Protein AF-A0A367M5F7-F1 (afdb_monomer)

Sequence (153 aa):
MSRLVKAAVSLLWFALMASSVQAETAPIGTEQSIPATGEGQLPIPALPPLPDINDAAYQQAVEQAAPLNPAQIKNLRRQVDETERAAAALPRFFPKIVTNSVTVSLSPGATPQVVRLFSGFVTTLMVVDQAGNPLIVKTVDVGGGDKDFTVTW

Solvent-accessible surface area (backbone atoms only — not comparable to full-atom values): 11601 Å² total; per-residue (Å²): 136,89,82,91,86,87,89,87,86,82,90,88,81,88,79,90,83,87,85,88,82,84,89,86,88,83,83,91,83,78,93,79,90,82,89,85,85,83,89,79,90,68,88,76,76,84,74,78,82,76,74,61,65,66,59,55,52,48,51,52,51,48,61,72,70,41,96,64,56,74,69,54,53,55,49,53,48,50,53,51,55,49,50,52,50,59,70,67,48,74,64,98,80,70,83,82,88,80,89,84,88,79,94,78,72,87,56,91,88,51,81,80,85,85,83,89,82,59,91,98,58,93,80,89,85,87,53,62,49,100,86,67,49,74,57,84,80,89,76,87,82,79,90,56,66,79,89,75,63,85,89,83,133

Foldseek 3Di:
DDDDDDDDDDDDDDDDDDDDDDDDDDDDDDDDDDDDDDDDDDPDPDDDDDPDPVVVVVVVVCVVPDPDDPVRVVVVVVVVVVVVCVVPDDPPDDDDDDDDDDDADPPPPGDDDDDDDDPPDDDDDWDADPVRHTDDDPDDDPVPDPVPDDDDD

Structure (mmCIF, N/CA/C/O backbone):
data_AF-A0A367M5F7-F1
#
_entry.id   AF-A0A367M5F7-F1
#
loop_
_atom_site.group_PDB
_atom_site.id
_atom_site.type_symbol
_atom_site.label_atom_id
_atom_site.label_alt_id
_atom_site.label_comp_id
_atom_site.label_asym_id
_atom_site.label_entity_id
_atom_site.label_seq_id
_atom_site.pdbx_PDB_ins_code
_atom_site.Cartn_x
_atom_site.Cartn_y
_atom_site.Cartn_z
_atom_site.occupancy
_atom_site.B_iso_or_equiv
_atom_site.auth_seq_id
_atom_site.auth_comp_id
_atom_site.auth_asym_id
_atom_site.auth_atom_id
_atom_site.pdbx_PDB_model_num
ATOM 1 N N . MET A 1 1 ? -27.002 45.838 0.271 1.00 43.19 1 MET A N 1
ATOM 2 C CA . MET A 1 1 ? -27.919 44.701 0.024 1.00 43.19 1 MET A CA 1
ATOM 3 C C . MET A 1 1 ? -27.505 43.572 0.983 1.00 43.19 1 MET A C 1
ATOM 5 O O . MET A 1 1 ? -26.602 42.832 0.652 1.00 43.19 1 MET A O 1
ATOM 9 N N . SER A 1 2 ? -27.724 43.667 2.300 1.00 35.16 2 SER A N 1
ATOM 10 C CA . SER A 1 2 ? -28.897 43.274 3.119 1.00 35.16 2 SER A CA 1
ATOM 11 C C . SER A 1 2 ? -29.474 41.880 2.835 1.00 35.16 2 SER A C 1
ATOM 13 O O . SER A 1 2 ? -30.044 41.715 1.762 1.00 35.16 2 SER A O 1
ATOM 15 N N . ARG A 1 3 ? -29.321 40.958 3.816 1.00 48.72 3 ARG A N 1
ATOM 16 C CA . ARG A 1 3 ? -30.234 39.921 4.398 1.00 48.72 3 ARG A CA 1
ATOM 17 C C . ARG A 1 3 ? -29.346 38.911 5.171 1.00 48.72 3 ARG A C 1
ATOM 19 O O . ARG A 1 3 ? -28.684 38.107 4.538 1.00 48.72 3 ARG A O 1
ATOM 26 N N . LEU A 1 4 ? -29.033 39.027 6.470 1.00 42.88 4 LEU A N 1
ATOM 27 C CA . LEU A 1 4 ? -29.839 38.838 7.695 1.00 42.88 4 LEU A CA 1
ATOM 28 C C . LEU A 1 4 ? -30.811 37.646 7.659 1.00 42.88 4 LEU A C 1
ATOM 30 O O . LEU A 1 4 ? -31.908 37.781 7.130 1.00 42.88 4 LEU A O 1
ATOM 34 N N . VAL A 1 5 ? -30.441 36.548 8.333 1.00 42.03 5 VAL A N 1
ATOM 35 C CA . VAL A 1 5 ? -31.372 35.611 8.989 1.00 42.03 5 VAL A CA 1
ATOM 36 C C . VAL A 1 5 ? -30.751 35.167 10.322 1.00 42.03 5 VAL A C 1
ATOM 38 O O . VAL A 1 5 ? -29.718 34.507 10.357 1.00 42.03 5 VAL A O 1
ATOM 41 N N . LYS A 1 6 ? -31.385 35.591 11.421 1.00 34.88 6 LYS A N 1
ATOM 42 C CA . LYS A 1 6 ? -31.252 35.064 12.788 1.00 34.88 6 LYS A CA 1
ATOM 43 C C . LYS A 1 6 ? -32.324 33.987 12.971 1.00 34.88 6 LYS A C 1
ATOM 45 O O . LYS A 1 6 ? -33.458 34.219 12.562 1.00 34.88 6 LYS A O 1
ATOM 50 N N . ALA A 1 7 ? -32.016 32.906 13.679 1.00 40.25 7 ALA A N 1
ATOM 51 C CA . ALA A 1 7 ? -33.024 32.099 14.364 1.00 40.25 7 ALA A CA 1
ATOM 52 C C . ALA A 1 7 ? -32.439 31.569 15.681 1.00 40.25 7 ALA A C 1
ATOM 54 O O . ALA A 1 7 ? -31.361 30.982 15.704 1.00 40.25 7 ALA A O 1
ATOM 55 N N . ALA A 1 8 ? -33.151 31.847 16.768 1.00 36.50 8 ALA A N 1
ATOM 56 C CA . ALA A 1 8 ? -32.864 31.497 18.152 1.00 36.50 8 ALA A CA 1
ATOM 57 C C . ALA A 1 8 ? -34.124 30.843 18.731 1.00 36.50 8 ALA A C 1
ATOM 59 O O . ALA A 1 8 ? -35.189 31.417 18.533 1.00 36.50 8 ALA A O 1
ATOM 60 N N . VAL A 1 9 ? -34.014 29.710 19.436 1.00 41.78 9 VAL A N 1
ATOM 61 C CA . VAL A 1 9 ? -35.061 29.089 20.289 1.00 41.78 9 VAL A CA 1
ATOM 62 C C . VAL A 1 9 ? -34.310 28.158 21.267 1.00 41.78 9 VAL A C 1
ATOM 64 O O . VAL A 1 9 ? -33.726 27.177 20.828 1.00 41.78 9 VAL A O 1
ATOM 67 N N . SER A 1 10 ? -33.904 28.606 22.459 1.00 34.16 10 SER A N 1
ATOM 68 C CA . SER A 1 10 ? -34.614 28.719 23.752 1.00 34.16 10 SER A CA 1
ATOM 69 C C . SER A 1 10 ? -34.706 27.419 24.573 1.00 34.16 10 SER A C 1
ATOM 71 O O . SER A 1 10 ? -35.290 26.432 24.140 1.00 34.16 10 SER A O 1
ATOM 73 N N . LEU A 1 11 ? -34.147 27.510 25.789 1.00 40.28 11 LEU A N 1
ATOM 74 C CA . LEU A 1 11 ? -34.215 26.607 26.943 1.00 40.28 11 LEU A CA 1
ATOM 75 C C . LEU A 1 11 ? -35.602 26.002 27.212 1.00 40.28 11 LEU A C 1
ATOM 77 O O . LEU A 1 11 ? -36.611 26.694 27.102 1.00 40.28 11 LEU A O 1
ATOM 81 N N . LEU A 1 12 ? -35.608 24.799 27.793 1.00 32.97 12 LEU A N 1
ATOM 82 C CA . LEU A 1 12 ? -36.651 24.379 28.728 1.00 32.97 12 LEU A CA 1
ATOM 83 C C . LEU A 1 12 ? -36.018 23.725 29.961 1.00 32.97 12 LEU A C 1
ATOM 85 O O . LEU A 1 12 ? -35.098 22.914 29.870 1.00 32.97 12 LEU A O 1
ATOM 89 N N . TRP A 1 13 ? -36.491 24.185 31.112 1.00 31.06 13 TRP A N 1
ATOM 90 C CA . TRP A 1 13 ? -35.961 24.012 32.456 1.00 31.06 13 TRP A CA 1
ATOM 91 C C . TRP A 1 13 ? -37.021 23.284 33.300 1.00 31.06 13 TRP A C 1
ATOM 93 O O . TRP A 1 13 ? -38.203 23.587 33.174 1.00 31.06 13 TRP A O 1
ATOM 103 N N . PHE A 1 14 ? -36.545 22.443 34.223 1.00 34.06 14 PHE A N 1
ATOM 104 C CA . PHE A 1 14 ? -37.066 22.245 35.587 1.00 34.06 14 PHE A CA 1
ATOM 105 C C . PHE A 1 14 ? -38.203 21.256 35.941 1.00 34.06 14 PHE A C 1
ATOM 107 O O . PHE A 1 14 ? -39.156 21.050 35.201 1.00 34.06 14 PHE A O 1
ATOM 114 N N . ALA A 1 15 ? -38.073 20.808 37.208 1.00 34.31 15 ALA A N 1
ATOM 115 C CA . ALA A 1 15 ? -39.003 20.162 38.154 1.00 34.31 15 ALA A CA 1
ATOM 116 C C . ALA A 1 15 ? -39.217 18.640 37.987 1.00 34.31 15 ALA A C 1
ATOM 118 O O . ALA A 1 15 ? -39.825 18.197 37.025 1.00 34.31 15 ALA A O 1
ATOM 119 N N . LEU A 1 16 ? -38.669 17.746 38.828 1.00 41.34 16 LEU A N 1
ATOM 120 C CA . LEU A 1 16 ? -38.769 17.598 40.297 1.00 41.34 16 LEU A CA 1
ATOM 121 C C . LEU A 1 16 ? -40.220 17.569 40.793 1.00 41.34 16 LEU A C 1
ATOM 123 O O . LEU A 1 16 ? -40.795 18.632 40.975 1.00 41.34 16 LEU A O 1
ATOM 127 N N . MET A 1 17 ? -40.744 16.379 41.108 1.00 42.72 17 MET A N 1
ATOM 128 C CA . MET A 1 17 ? -41.644 16.177 42.250 1.00 42.72 17 MET A CA 1
ATOM 129 C C . MET A 1 17 ? -41.558 14.735 42.759 1.00 42.72 17 MET A C 1
ATOM 131 O O . MET A 1 17 ? -41.815 13.774 42.038 1.00 42.72 17 MET A O 1
ATOM 135 N N . ALA A 1 18 ? -41.197 14.629 44.035 1.00 41.03 18 ALA A N 1
ATOM 136 C CA . ALA A 1 18 ? -41.415 13.473 44.884 1.00 41.03 18 ALA A CA 1
ATOM 137 C C . ALA A 1 18 ? -42.888 13.420 45.310 1.00 41.03 18 ALA A C 1
ATOM 139 O O . ALA A 1 18 ? -43.487 14.469 45.543 1.00 41.03 18 ALA A O 1
ATOM 140 N N . SER A 1 19 ? -43.448 12.223 45.487 1.00 38.28 19 SER A N 1
ATOM 141 C CA . SER A 1 19 ? -44.554 11.982 46.423 1.00 38.28 19 SER A CA 1
ATOM 142 C C . SER A 1 19 ? -44.657 10.496 46.762 1.00 38.28 19 SER A C 1
ATOM 144 O O . SER A 1 19 ? -44.888 9.64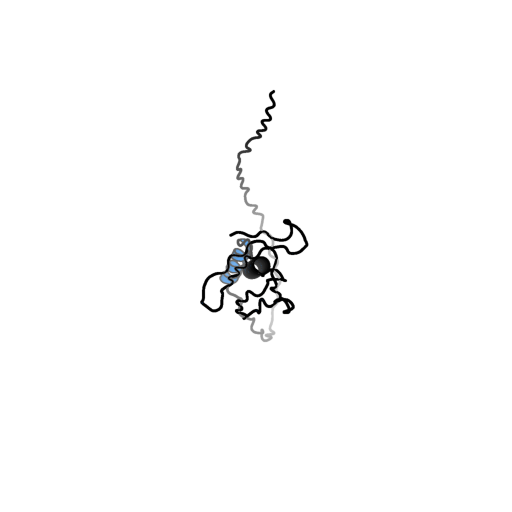7 45.909 1.00 38.28 19 SER A O 1
ATOM 146 N N . SER A 1 20 ? -44.448 10.230 48.045 1.00 49.88 20 SER A N 1
ATOM 147 C CA . SER A 1 20 ? -44.693 9.009 48.806 1.00 49.88 20 SER A CA 1
ATOM 148 C C . SER A 1 20 ? -46.186 8.788 49.065 1.00 49.88 20 SER A C 1
ATOM 150 O O . SER A 1 20 ? -46.854 9.745 49.451 1.00 49.88 20 SER A O 1
ATOM 152 N N . VAL A 1 21 ? -46.675 7.542 49.004 1.00 39.81 21 VAL A N 1
ATOM 153 C CA . VAL A 1 21 ? -47.919 7.126 49.684 1.00 39.81 21 VAL A CA 1
ATOM 154 C C . VAL A 1 21 ? -47.765 5.727 50.296 1.00 39.81 21 VAL A C 1
ATOM 156 O O . VAL A 1 21 ? -47.644 4.727 49.600 1.00 39.81 21 VAL A O 1
ATOM 159 N N . GLN A 1 22 ? -47.698 5.766 51.627 1.00 36.75 22 GLN A N 1
ATOM 160 C CA . GLN A 1 22 ? -48.249 4.922 52.692 1.00 36.75 22 GLN A CA 1
ATOM 161 C C . GLN A 1 22 ? -48.806 3.508 52.426 1.00 36.75 22 GLN A C 1
ATOM 163 O O . GLN A 1 22 ? -49.572 3.253 51.505 1.00 36.75 22 GLN A O 1
ATOM 168 N N . ALA A 1 23 ? -48.467 2.654 53.396 1.00 39.28 23 ALA A N 1
ATOM 169 C CA . ALA A 1 23 ? -48.911 1.295 53.675 1.00 39.28 23 ALA A CA 1
ATOM 170 C C . ALA A 1 23 ? -50.430 1.090 53.793 1.00 39.28 23 ALA A C 1
ATOM 172 O O . ALA A 1 23 ? -51.142 1.946 54.317 1.00 39.28 23 ALA A O 1
ATOM 173 N N . GLU A 1 24 ? -50.866 -0.128 53.462 1.00 36.03 24 GLU A N 1
ATOM 174 C CA . GLU A 1 24 ? -52.164 -0.673 53.851 1.00 36.03 24 GLU A CA 1
ATOM 175 C C . GLU A 1 24 ? -51.965 -1.992 54.613 1.00 36.03 24 GLU A C 1
ATOM 177 O O . GLU A 1 24 ? -51.483 -2.991 54.078 1.00 36.03 24 GLU A O 1
ATOM 182 N N . THR A 1 25 ? -52.300 -1.961 55.901 1.00 44.31 25 THR A N 1
ATOM 183 C CA . THR A 1 25 ? -52.470 -3.123 56.778 1.00 44.31 25 THR A CA 1
ATOM 184 C C . THR A 1 25 ? -53.953 -3.453 56.875 1.00 44.31 25 THR A C 1
ATOM 186 O O . THR A 1 25 ? -54.734 -2.593 57.280 1.00 44.31 25 THR A O 1
ATOM 189 N N . ALA A 1 26 ? -54.329 -4.698 56.585 1.00 43.62 26 ALA A N 1
ATOM 190 C CA . ALA A 1 26 ? -55.653 -5.262 56.858 1.00 43.62 26 ALA A CA 1
ATOM 191 C C . ALA A 1 26 ? -55.549 -6.812 56.942 1.00 43.62 26 ALA A C 1
ATOM 193 O O . ALA A 1 26 ? -54.522 -7.361 56.546 1.00 43.62 26 ALA A O 1
ATOM 194 N N . PRO A 1 27 ? -56.529 -7.535 57.516 1.00 44.69 27 PRO A N 1
ATOM 195 C CA . PRO A 1 27 ? -56.412 -8.083 58.866 1.00 44.69 27 PRO A CA 1
ATOM 196 C C . PRO A 1 27 ? -56.554 -9.618 58.949 1.00 44.69 27 PRO A C 1
ATOM 198 O O . PRO A 1 27 ? -56.794 -10.320 57.974 1.00 44.69 27 PRO A O 1
ATOM 201 N N . ILE A 1 28 ? -56.404 -10.092 60.187 1.00 43.06 28 ILE A N 1
ATOM 20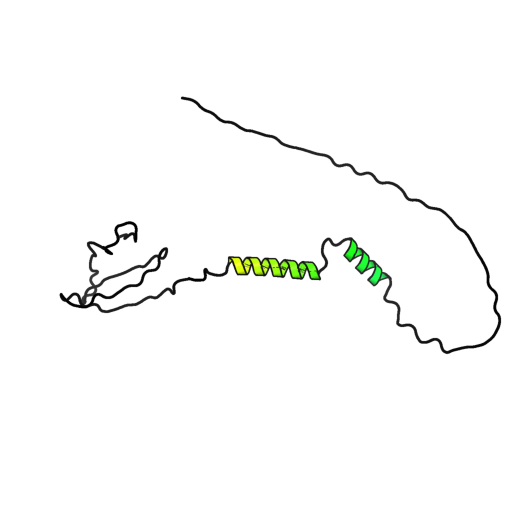2 C CA . ILE A 1 28 ? -56.543 -11.451 60.728 1.00 43.06 28 ILE A CA 1
ATOM 203 C C . ILE A 1 28 ? -57.910 -12.105 60.430 1.00 43.06 28 ILE A C 1
ATOM 205 O O . ILE A 1 28 ? -58.955 -11.472 60.561 1.00 43.06 28 ILE A O 1
ATOM 209 N N . GLY A 1 29 ? -57.877 -13.416 60.171 1.00 37.66 29 GLY A N 1
ATOM 210 C CA . GLY A 1 29 ? -58.982 -14.388 60.213 1.00 37.66 29 GLY A CA 1
ATOM 211 C C . GLY A 1 29 ? -58.541 -15.618 59.408 1.00 37.66 29 GLY A C 1
ATOM 212 O O . GLY A 1 29 ? -58.043 -15.453 58.306 1.00 37.66 29 GLY A O 1
ATOM 213 N N . THR A 1 30 ? -58.551 -16.866 59.864 1.00 38.19 30 THR A N 1
ATOM 214 C CA . THR A 1 30 ? -59.372 -17.584 60.845 1.00 38.19 30 THR A CA 1
ATOM 215 C C . THR A 1 30 ? -58.643 -18.891 61.183 1.00 38.19 30 THR A C 1
ATOM 217 O O . THR A 1 30 ? -58.144 -19.562 60.280 1.00 38.19 30 THR A O 1
ATOM 220 N N . GLU A 1 31 ? -58.607 -19.272 62.461 1.00 45.16 31 GLU A N 1
ATOM 221 C CA . GLU A 1 31 ? -58.317 -20.646 62.886 1.00 45.16 31 GLU A CA 1
ATOM 222 C C . GLU A 1 31 ? -59.402 -21.599 62.368 1.00 45.16 31 GLU A C 1
ATOM 224 O O . GLU A 1 31 ? -60.594 -21.331 62.519 1.00 45.16 31 GLU A O 1
ATOM 229 N N . GLN A 1 32 ? -58.997 -22.749 61.827 1.00 43.59 32 GLN A N 1
ATOM 230 C CA . GLN A 1 32 ? -59.861 -23.924 61.776 1.00 43.59 32 GLN A CA 1
ATOM 231 C C . GLN A 1 32 ? -59.024 -25.195 61.930 1.00 43.59 32 GLN A C 1
ATOM 233 O O . GLN A 1 32 ? -58.138 -25.504 61.136 1.00 43.59 32 GLN A O 1
ATOM 238 N N . SER A 1 33 ? -59.299 -25.882 63.031 1.00 44.38 33 SER A N 1
ATOM 239 C CA . SER A 1 33 ? -58.705 -27.122 63.505 1.00 44.38 33 SER A CA 1
ATOM 240 C C . SER A 1 33 ? -59.172 -28.339 62.701 1.00 44.38 33 SER A C 1
ATOM 242 O O . SER A 1 33 ? -60.324 -28.418 62.278 1.00 44.38 33 SER A O 1
ATOM 244 N N . ILE A 1 34 ? -58.296 -29.339 62.568 1.00 45.38 34 ILE A N 1
ATOM 245 C CA . ILE A 1 34 ? -58.666 -30.718 62.220 1.00 45.38 34 ILE A CA 1
ATOM 246 C C . ILE A 1 34 ? -57.927 -31.657 63.191 1.00 45.38 34 ILE A C 1
ATOM 248 O O . ILE A 1 34 ? -56.709 -31.528 63.325 1.00 45.38 34 ILE A O 1
ATOM 252 N N . PRO A 1 35 ? -58.615 -32.588 63.879 1.00 46.75 35 PRO A N 1
ATOM 253 C CA . PRO A 1 35 ? -57.980 -33.626 64.684 1.00 46.75 35 PRO A CA 1
ATOM 254 C C . PRO A 1 35 ? -57.743 -34.894 63.846 1.00 46.75 35 PRO A C 1
ATOM 256 O O . PRO A 1 35 ? -58.603 -35.269 63.053 1.00 46.75 35 PRO A O 1
ATOM 259 N N . ALA A 1 36 ? -56.632 -35.605 64.061 1.00 42.84 36 ALA A N 1
ATOM 260 C CA . ALA A 1 36 ? -56.528 -37.029 63.722 1.00 42.84 36 ALA A CA 1
ATOM 261 C C . ALA A 1 36 ? -55.392 -37.723 64.497 1.00 42.84 36 ALA A C 1
ATOM 263 O O . ALA A 1 36 ? -54.223 -37.357 64.407 1.00 42.84 36 ALA A O 1
ATOM 264 N N . THR A 1 37 ? -55.789 -38.738 65.257 1.00 35.78 37 THR A N 1
ATOM 265 C CA . THR A 1 37 ? -54.990 -39.704 66.020 1.00 35.78 37 THR A CA 1
ATOM 266 C C . THR A 1 37 ? -54.416 -40.804 65.111 1.00 35.78 37 THR A C 1
ATOM 268 O O . THR A 1 37 ? -55.133 -41.274 64.234 1.00 35.78 37 THR A O 1
ATOM 271 N N . GLY A 1 38 ? -53.211 -41.310 65.420 1.00 39.66 38 GLY A N 1
ATOM 272 C CA . GLY A 1 38 ? -52.873 -42.740 65.269 1.00 39.66 38 GLY A CA 1
ATOM 273 C C . GLY A 1 38 ? -51.989 -43.184 64.090 1.00 39.66 38 GLY A C 1
ATOM 274 O O . GLY A 1 38 ? -52.477 -43.391 62.991 1.00 39.66 38 GLY A O 1
ATOM 275 N N . GLU A 1 39 ? -50.705 -43.400 64.404 1.00 40.16 39 GLU A N 1
ATOM 276 C CA . GLU A 1 39 ? -49.779 -44.464 63.950 1.00 40.16 39 GLU A CA 1
ATOM 277 C C . GLU A 1 39 ? -49.725 -44.885 62.461 1.00 40.16 39 GLU A C 1
ATOM 279 O O . GLU A 1 39 ? -50.576 -45.602 61.944 1.00 40.16 39 GLU A O 1
ATOM 284 N N . GLY A 1 40 ? -48.602 -44.549 61.809 1.00 42.66 40 GLY A N 1
ATOM 285 C CA . GLY A 1 40 ? -48.223 -45.039 60.480 1.00 42.66 40 GLY A CA 1
ATOM 286 C C . GLY A 1 40 ? -46.975 -44.337 59.937 1.00 42.66 40 GLY A C 1
ATOM 287 O O . GLY A 1 40 ? -47.060 -43.571 58.982 1.00 42.66 40 GLY A O 1
ATOM 288 N N . GLN A 1 41 ? -45.817 -44.542 60.574 1.00 49.75 41 GLN A N 1
ATOM 289 C CA . GLN A 1 41 ? -44.551 -43.915 60.173 1.00 49.75 41 GLN A CA 1
ATOM 290 C C . GLN A 1 41 ? -44.053 -44.494 58.836 1.00 49.75 41 GLN A C 1
ATOM 292 O O . GLN A 1 41 ? -43.404 -45.538 58.800 1.00 49.75 41 GLN A O 1
ATOM 297 N N . LEU A 1 42 ? -44.327 -43.796 57.733 1.00 62.09 42 LEU A N 1
ATOM 298 C CA . LEU A 1 42 ? -43.598 -43.960 56.474 1.00 62.09 42 LEU A CA 1
ATOM 299 C C . LEU A 1 42 ? -42.272 -43.177 56.560 1.00 62.09 42 LEU A C 1
ATOM 301 O O . LEU A 1 42 ? -42.260 -42.073 57.112 1.00 62.09 42 LEU A O 1
ATOM 305 N N . PRO A 1 43 ? -41.144 -43.708 56.050 1.00 56.09 43 PRO A N 1
ATOM 306 C CA . PRO A 1 43 ? -39.862 -43.016 56.109 1.00 56.09 43 PRO A CA 1
ATOM 307 C C . PRO A 1 43 ? -39.926 -41.755 55.243 1.00 56.09 43 PRO A C 1
ATOM 309 O O . PRO A 1 43 ? -40.099 -41.829 54.028 1.00 56.09 43 PRO A O 1
ATOM 312 N N . ILE A 1 44 ? -39.806 -40.593 55.882 1.00 64.06 44 ILE A N 1
ATOM 313 C CA . ILE A 1 44 ? -39.793 -39.292 55.211 1.00 64.06 44 ILE A CA 1
ATOM 314 C C . ILE A 1 44 ? -38.515 -39.231 54.351 1.00 64.06 44 ILE A C 1
ATOM 316 O O . ILE A 1 44 ? -37.420 -39.338 54.911 1.00 64.06 44 ILE A O 1
ATOM 320 N N . PRO A 1 45 ? -38.600 -39.089 53.015 1.00 67.75 45 PRO A N 1
ATOM 321 C CA . PRO A 1 45 ? -37.417 -38.890 52.185 1.00 67.75 45 PRO A CA 1
ATOM 322 C C . PRO A 1 45 ? -36.730 -37.579 52.584 1.00 67.75 45 PRO A C 1
ATOM 324 O O . PRO A 1 45 ? -37.388 -36.550 52.741 1.00 67.75 45 PRO A O 1
ATOM 327 N N . ALA A 1 46 ? -35.408 -37.623 52.769 1.00 67.25 46 ALA A N 1
ATOM 328 C CA . ALA A 1 46 ? -34.613 -36.456 53.131 1.00 67.25 46 ALA A CA 1
ATOM 329 C C . ALA A 1 46 ? -34.771 -35.361 52.065 1.00 67.25 46 ALA A C 1
ATOM 331 O O . ALA A 1 46 ? -34.364 -35.531 50.914 1.00 67.25 46 ALA A O 1
ATOM 332 N N . LEU A 1 47 ? -35.397 -34.250 52.457 1.00 66.38 47 LEU A N 1
ATOM 333 C CA . LEU A 1 47 ? -35.532 -33.057 51.630 1.00 66.38 47 LEU A CA 1
ATOM 334 C C . LEU A 1 47 ? -34.135 -3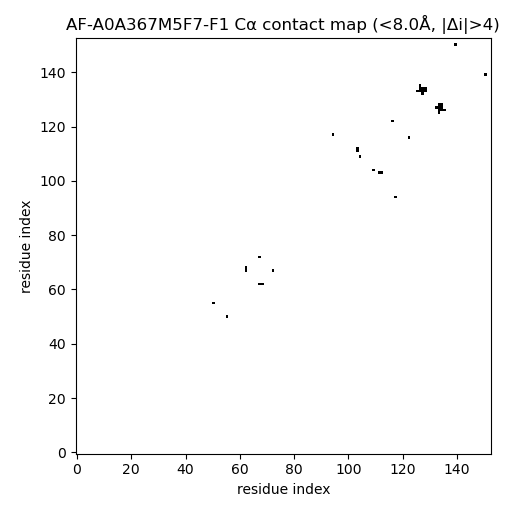2.487 51.326 1.00 66.38 47 LEU A C 1
ATOM 336 O O . LEU A 1 47 ? -33.289 -32.454 52.226 1.00 66.38 47 LEU A O 1
ATOM 340 N N . PRO A 1 48 ? -33.871 -32.037 50.086 1.00 71.38 48 PRO A N 1
ATOM 341 C CA . PRO A 1 48 ? -32.629 -31.343 49.769 1.00 71.38 48 PRO A CA 1
ATOM 342 C C . PRO A 1 48 ? -32.488 -30.099 50.665 1.00 71.38 48 PRO A C 1
ATOM 344 O O . PRO A 1 48 ? -33.500 -29.461 50.973 1.00 71.38 48 PRO A O 1
ATOM 347 N N . PRO A 1 49 ? -31.263 -29.746 51.099 1.00 69.00 49 PRO A N 1
ATOM 348 C CA . PRO A 1 49 ? -31.045 -28.572 51.934 1.00 69.00 49 PRO A CA 1
ATOM 349 C C . PRO A 1 49 ? -31.566 -27.330 51.211 1.00 69.00 49 PRO A C 1
ATOM 351 O O . PRO A 1 49 ? -31.221 -27.078 50.055 1.00 69.00 49 PRO A O 1
ATOM 354 N N . LEU A 1 50 ? -32.435 -26.585 51.895 1.00 65.00 50 LEU A N 1
ATOM 355 C CA . LEU A 1 50 ? -32.961 -25.318 51.403 1.00 65.00 50 LEU A CA 1
ATOM 356 C C . LEU A 1 50 ? -31.777 -24.368 51.149 1.00 65.00 50 LEU A C 1
ATOM 358 O O . LEU A 1 50 ? -30.889 -24.289 52.003 1.00 65.00 50 LEU A O 1
ATOM 362 N N . PRO A 1 51 ? -31.726 -23.671 50.000 1.00 67.56 51 PRO A N 1
ATOM 363 C CA . PRO A 1 51 ? -30.722 -22.637 49.778 1.00 67.56 51 PRO A CA 1
ATOM 364 C C . PRO A 1 51 ? -30.825 -21.579 50.885 1.00 67.56 51 PRO A C 1
ATOM 366 O O . PRO A 1 51 ? -31.929 -21.295 51.356 1.00 67.56 51 PRO A O 1
ATOM 369 N N . ASP A 1 52 ? -29.687 -21.020 51.312 1.00 79.25 52 ASP A N 1
ATOM 370 C CA . ASP A 1 52 ? -29.667 -19.960 52.324 1.00 79.25 52 ASP A CA 1
ATOM 371 C C . ASP A 1 52 ? -30.576 -18.818 51.852 1.00 79.25 52 ASP A C 1
ATOM 373 O O . ASP A 1 52 ? -30.388 -18.237 50.779 1.00 79.25 52 ASP A O 1
ATOM 377 N N . ILE A 1 53 ? -31.617 -18.543 52.638 1.00 74.12 53 ILE A N 1
ATOM 378 C CA . ILE A 1 53 ? -32.665 -17.569 52.318 1.00 74.12 53 ILE A CA 1
ATOM 379 C C . ILE A 1 53 ? -32.040 -16.188 52.073 1.00 74.12 53 ILE A C 1
ATOM 381 O O . ILE A 1 53 ? -32.544 -15.420 51.253 1.00 74.12 53 ILE A O 1
ATOM 385 N N . ASN A 1 54 ? -30.912 -15.897 52.731 1.00 77.50 54 ASN A N 1
ATOM 386 C CA . ASN A 1 54 ? -30.184 -14.644 52.566 1.00 77.50 54 ASN A CA 1
ATOM 387 C C . ASN A 1 54 ? -29.553 -14.515 51.174 1.00 77.50 54 ASN A C 1
ATOM 389 O O . ASN A 1 54 ? -29.658 -13.452 50.564 1.00 77.50 54 ASN A O 1
ATOM 393 N N . ASP A 1 55 ? -28.962 -15.588 50.643 1.00 81.69 55 ASP A N 1
ATOM 394 C CA . ASP A 1 55 ? -28.340 -15.581 49.314 1.00 81.69 55 ASP A CA 1
ATOM 395 C C . ASP A 1 55 ? -29.394 -15.448 48.210 1.00 81.69 55 ASP A C 1
ATOM 397 O O . ASP A 1 55 ? -29.219 -14.677 47.265 1.00 81.69 55 ASP A O 1
ATOM 401 N N . ALA A 1 56 ? -30.524 -16.147 48.346 1.00 81.12 56 ALA A N 1
ATOM 402 C CA . ALA A 1 56 ? -31.631 -16.056 47.395 1.00 81.12 56 ALA A CA 1
ATOM 403 C C . ALA A 1 56 ? -32.282 -14.658 47.395 1.00 81.12 56 ALA A C 1
ATOM 405 O O . ALA A 1 56 ? -32.510 -14.082 46.330 1.00 81.12 56 ALA A O 1
ATOM 406 N N . ALA A 1 57 ? -32.523 -14.080 48.578 1.00 80.00 57 ALA A N 1
ATOM 407 C CA . ALA A 1 57 ? -33.072 -12.731 48.710 1.00 80.00 57 ALA A CA 1
ATOM 408 C C . ALA A 1 57 ? -32.101 -11.655 48.197 1.00 80.00 57 ALA A C 1
ATOM 410 O O . ALA A 1 57 ? -32.527 -10.692 47.558 1.00 80.00 57 ALA A O 1
ATOM 411 N N . TYR A 1 58 ? -30.795 -11.831 48.425 1.00 82.56 58 TYR A N 1
ATOM 412 C CA . TYR A 1 58 ? -29.762 -10.933 47.915 1.00 82.56 58 TYR A CA 1
ATOM 413 C C . TYR A 1 58 ? -29.679 -10.963 46.385 1.00 82.56 58 TYR A C 1
ATOM 415 O O . TYR A 1 58 ? -29.704 -9.905 45.761 1.00 82.56 58 TYR A O 1
ATOM 423 N N . GLN A 1 59 ? -29.646 -12.148 45.766 1.00 81.81 59 GLN A N 1
ATOM 424 C CA . GLN A 1 59 ? -29.636 -12.278 44.302 1.00 81.81 59 GLN A CA 1
ATOM 425 C C . GLN A 1 59 ? -30.877 -11.634 43.677 1.00 81.81 59 GLN A C 1
ATOM 427 O O . GLN A 1 59 ? -30.759 -10.874 42.721 1.00 81.81 59 GLN A O 1
ATOM 432 N N . GLN A 1 60 ? -32.055 -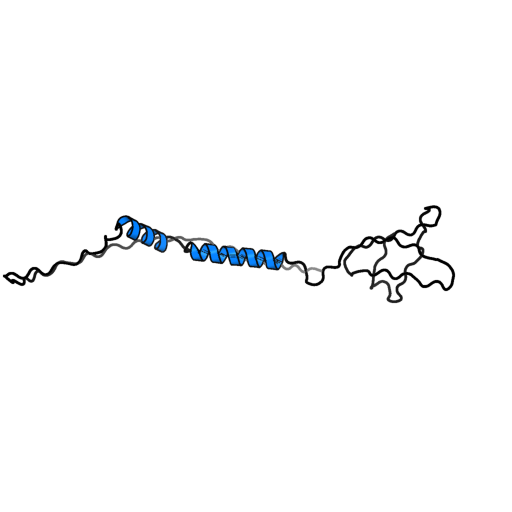11.846 44.267 1.00 80.50 60 GLN A N 1
ATOM 433 C CA . GLN A 1 60 ? -33.294 -11.245 43.780 1.00 80.50 60 GLN A CA 1
ATOM 434 C C . GLN A 1 60 ? -33.312 -9.715 43.945 1.00 80.50 60 GLN A C 1
ATOM 436 O O . GLN A 1 60 ? -33.783 -9.009 43.053 1.00 80.50 60 GLN A O 1
ATOM 441 N N . ALA A 1 61 ? -32.754 -9.180 45.036 1.00 79.88 61 ALA A N 1
ATOM 442 C CA . ALA A 1 61 ? -32.584 -7.737 45.216 1.00 79.88 61 ALA A CA 1
ATOM 443 C C . ALA A 1 61 ? -31.594 -7.143 44.199 1.00 79.88 61 ALA A C 1
ATOM 445 O O . ALA A 1 61 ? -31.838 -6.067 43.653 1.00 79.88 61 ALA A O 1
ATOM 446 N N . VAL A 1 62 ? -30.503 -7.855 43.901 1.00 81.62 62 VAL A N 1
ATOM 447 C CA . VAL A 1 62 ? -29.529 -7.466 42.872 1.00 81.62 62 VAL A CA 1
ATOM 448 C C . VAL A 1 62 ? -30.164 -7.494 41.482 1.00 81.62 62 VAL A C 1
ATOM 450 O O . VAL A 1 62 ? -29.968 -6.554 40.720 1.00 81.62 62 VAL A O 1
ATOM 453 N N . GLU A 1 63 ? -30.961 -8.5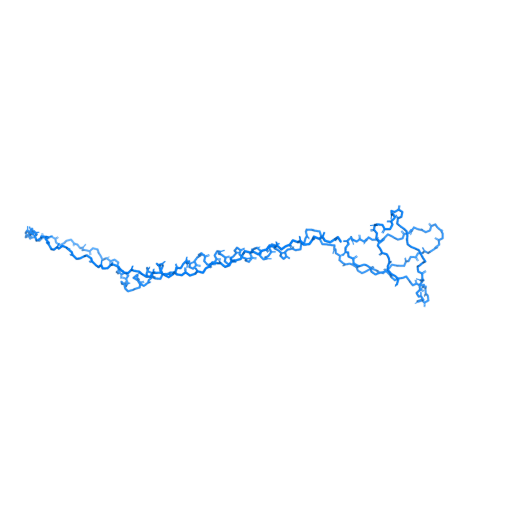08 41.152 1.00 79.56 63 GLU A N 1
ATOM 454 C CA . GLU A 1 63 ? -31.675 -8.601 39.872 1.00 79.56 63 GLU A CA 1
ATOM 455 C C . GLU A 1 63 ? -32.739 -7.508 39.697 1.00 79.56 63 GLU A C 1
ATOM 457 O O . GLU A 1 63 ? -32.916 -7.007 38.590 1.00 79.56 63 GLU A O 1
ATOM 462 N N . GLN A 1 64 ? -33.423 -7.107 40.774 1.00 78.56 64 GLN A N 1
ATOM 463 C CA . GLN A 1 64 ? -34.414 -6.024 40.744 1.00 78.56 64 GLN A CA 1
ATOM 464 C C . GLN A 1 64 ? -33.778 -4.630 40.676 1.00 78.56 64 GLN A C 1
ATOM 466 O O . GLN A 1 64 ? -34.354 -3.720 40.082 1.00 78.56 64 GLN A O 1
ATOM 471 N N . ALA A 1 65 ? -32.610 -4.449 41.296 1.00 77.88 65 ALA A N 1
ATOM 472 C CA . ALA A 1 65 ? -31.911 -3.167 41.334 1.00 77.88 65 ALA A CA 1
ATOM 473 C C . ALA A 1 65 ? -30.979 -2.953 40.130 1.00 77.88 65 ALA A C 1
ATOM 475 O O . ALA A 1 65 ? -30.683 -1.810 39.774 1.00 77.88 65 ALA A O 1
ATOM 476 N N . ALA A 1 66 ? -30.485 -4.028 39.509 1.00 79.75 66 ALA A N 1
ATOM 477 C CA . ALA A 1 66 ? -29.564 -3.933 38.390 1.00 79.75 66 ALA A CA 1
ATOM 478 C C . ALA A 1 66 ? -30.321 -3.663 37.077 1.00 79.75 66 ALA A C 1
ATOM 480 O O . ALA A 1 66 ? -31.183 -4.445 36.685 1.00 79.75 66 ALA A O 1
ATOM 481 N N . PRO A 1 67 ? -29.952 -2.616 36.319 1.00 78.50 67 PRO A N 1
ATOM 482 C CA . PRO A 1 67 ? -30.582 -2.332 35.031 1.00 78.50 67 PRO A CA 1
ATOM 483 C C . PRO A 1 67 ? -30.273 -3.392 33.959 1.00 78.50 67 PRO A C 1
ATOM 485 O O . PRO A 1 67 ? -30.975 -3.456 32.954 1.00 78.50 67 PRO A O 1
ATOM 488 N N . LEU A 1 68 ? -29.216 -4.198 34.142 1.00 85.31 68 LEU A N 1
ATOM 489 C CA . LEU A 1 68 ? -28.793 -5.253 33.218 1.00 85.31 68 LEU A CA 1
ATOM 490 C C . LEU A 1 68 ? -28.183 -6.442 33.973 1.00 85.31 68 LEU A C 1
ATOM 492 O O . LEU A 1 68 ? -27.340 -6.270 34.854 1.00 85.31 68 LEU A O 1
ATOM 496 N N . ASN A 1 69 ? -28.535 -7.659 33.555 1.00 89.00 69 ASN A N 1
ATOM 497 C CA . ASN A 1 69 ? -27.931 -8.905 34.037 1.00 89.00 69 ASN A CA 1
ATOM 498 C C . ASN A 1 69 ? -26.481 -9.047 33.501 1.00 89.00 69 ASN A C 1
ATOM 500 O O . ASN A 1 69 ? -26.215 -8.680 32.350 1.00 89.00 69 ASN A O 1
ATOM 504 N N . PRO A 1 70 ? -25.532 -9.638 34.257 1.00 86.31 70 PRO A N 1
ATOM 505 C CA . PRO A 1 70 ? -24.189 -9.982 33.773 1.00 86.31 70 PRO A CA 1
ATOM 506 C C . PRO A 1 70 ? -24.119 -10.632 32.378 1.00 86.31 70 PRO A C 1
ATOM 508 O O . PRO A 1 70 ? -23.207 -10.338 31.598 1.00 86.31 70 PRO A O 1
ATOM 511 N N . ALA A 1 71 ? -25.072 -11.501 32.028 1.00 90.19 71 ALA 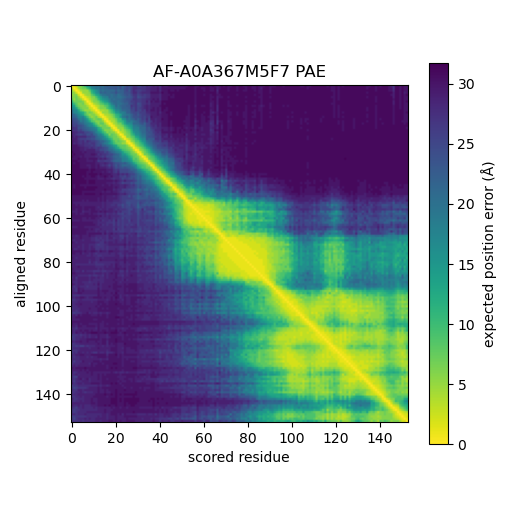A N 1
ATOM 512 C CA . ALA A 1 71 ? -25.145 -12.109 30.699 1.00 90.19 71 ALA A CA 1
ATOM 513 C C . ALA A 1 71 ? -25.422 -11.068 29.599 1.00 90.19 71 ALA A C 1
ATOM 515 O O . ALA A 1 71 ? -24.798 -11.102 28.536 1.00 90.19 71 ALA A O 1
ATOM 516 N N . GLN A 1 72 ? -26.304 -10.105 29.876 1.00 90.56 72 GLN A N 1
ATOM 517 C CA . GLN A 1 72 ? -26.636 -9.012 28.963 1.00 90.56 72 GLN A CA 1
ATOM 518 C C . GLN A 1 72 ? -25.455 -8.052 28.796 1.00 90.56 72 GLN A C 1
ATOM 520 O O . GLN A 1 72 ? -25.153 -7.667 27.672 1.00 90.56 72 GLN A O 1
ATOM 525 N N . ILE A 1 73 ? -24.708 -7.759 29.867 1.00 91.56 73 ILE A N 1
ATOM 526 C CA . ILE A 1 73 ? -23.478 -6.948 29.799 1.00 91.56 73 ILE A CA 1
ATOM 527 C C . ILE A 1 73 ? -22.433 -7.616 28.896 1.00 91.56 73 ILE A C 1
ATOM 529 O O . ILE A 1 73 ? -21.818 -6.961 28.053 1.00 91.56 73 ILE A O 1
ATOM 533 N N . LYS A 1 74 ? -22.242 -8.936 29.030 1.00 95.31 74 LYS A N 1
ATOM 534 C CA . LYS A 1 74 ? -21.320 -9.697 28.169 1.00 95.31 74 LYS A CA 1
ATOM 535 C C . LYS A 1 74 ? -21.752 -9.692 26.704 1.00 95.31 74 LYS A C 1
ATOM 537 O O . LYS A 1 74 ? -20.889 -9.682 25.830 1.00 95.31 74 LYS A O 1
ATOM 542 N N . ASN A 1 75 ? -23.053 -9.752 26.430 1.00 95.94 75 ASN A N 1
ATOM 543 C CA . ASN A 1 75 ? -23.576 -9.688 25.065 1.00 95.94 75 ASN A CA 1
ATOM 544 C C . ASN A 1 75 ? -23.422 -8.283 24.475 1.00 95.94 75 ASN A C 1
ATOM 546 O O . ASN A 1 75 ? -22.965 -8.159 23.345 1.00 95.94 75 ASN A O 1
ATOM 550 N N . LEU A 1 76 ? -23.722 -7.242 25.255 1.00 95.12 76 LEU A N 1
ATOM 551 C CA . LEU A 1 76 ? -23.546 -5.854 24.839 1.00 95.12 76 LEU A CA 1
ATOM 552 C C . LEU A 1 76 ? -22.082 -5.561 24.500 1.00 95.12 76 LEU A C 1
ATOM 554 O O . LEU A 1 76 ? -21.799 -5.035 23.431 1.00 95.12 76 LEU A O 1
ATOM 558 N N . ARG A 1 77 ? -21.146 -5.978 25.363 1.00 95.56 77 ARG A N 1
ATOM 559 C CA . ARG A 1 77 ? -19.708 -5.864 25.083 1.00 95.56 77 ARG A CA 1
ATOM 560 C C . ARG A 1 77 ? -19.320 -6.547 23.778 1.00 95.56 77 ARG A C 1
ATOM 562 O O . ARG A 1 77 ? -18.682 -5.923 22.947 1.00 95.56 77 ARG A O 1
ATOM 569 N N . ARG A 1 78 ? -19.775 -7.785 23.560 1.00 96.50 78 ARG A N 1
ATOM 570 C CA . ARG A 1 78 ? -19.506 -8.505 22.307 1.00 96.50 78 ARG A CA 1
ATOM 571 C C . ARG A 1 78 ? -20.015 -7.757 21.074 1.00 96.50 78 ARG A C 1
ATOM 573 O O . ARG A 1 78 ? -19.306 -7.722 20.079 1.00 96.50 78 ARG A O 1
ATOM 580 N N . GLN A 1 79 ? -21.200 -7.151 21.141 1.00 95.50 79 GLN A N 1
ATOM 581 C CA . GLN A 1 79 ? -21.750 -6.368 20.028 1.00 95.50 79 GLN A CA 1
ATOM 582 C C . GLN A 1 79 ? -20.956 -5.084 19.767 1.00 95.50 79 GLN A C 1
ATOM 584 O O . GLN A 1 79 ? -20.738 -4.726 18.610 1.00 95.50 79 GLN A O 1
ATOM 589 N N . VAL A 1 80 ? -20.500 -4.404 20.823 1.00 96.25 80 VAL A N 1
ATOM 590 C CA . VAL A 1 80 ? -19.618 -3.234 20.695 1.00 96.25 80 VAL A CA 1
ATOM 591 C C . VAL A 1 80 ? -18.292 -3.646 20.062 1.00 96.25 80 VAL A C 1
ATOM 593 O O . VAL A 1 80 ? -17.922 -3.079 19.040 1.00 96.25 80 VAL A O 1
ATOM 596 N N . ASP A 1 81 ? -17.645 -4.693 20.578 1.00 96.12 81 ASP A N 1
ATOM 597 C CA . ASP A 1 81 ? -16.379 -5.205 20.044 1.00 96.12 81 ASP A CA 1
ATOM 598 C C . ASP A 1 81 ? -16.513 -5.638 18.573 1.00 96.12 81 ASP A C 1
ATOM 600 O O . ASP A 1 81 ? -15.608 -5.435 17.762 1.00 96.12 81 ASP A O 1
ATOM 604 N N . GLU A 1 82 ? -17.642 -6.247 18.205 1.00 95.50 82 GLU A N 1
ATOM 605 C CA . GLU A 1 82 ? -17.936 -6.640 16.827 1.00 95.50 82 GLU A CA 1
ATOM 606 C C . GLU A 1 82 ? -18.145 -5.427 15.922 1.00 95.50 82 GLU A C 1
ATOM 608 O O . GLU A 1 82 ? -17.625 -5.404 14.808 1.00 95.50 82 GLU A O 1
ATOM 613 N N . THR A 1 83 ? -18.832 -4.395 16.413 1.00 93.25 83 THR A N 1
ATOM 614 C CA . THR A 1 83 ? -19.031 -3.137 15.683 1.00 93.25 83 THR A CA 1
ATOM 615 C C . THR A 1 83 ? -17.707 -2.403 15.486 1.00 93.25 83 THR A C 1
ATOM 617 O O . THR A 1 83 ? -17.407 -1.967 14.377 1.00 93.25 83 THR A O 1
ATOM 620 N N . GLU A 1 84 ? -16.877 -2.314 16.526 1.00 92.56 84 GLU A N 1
ATOM 621 C CA . GLU A 1 84 ? -15.540 -1.722 16.452 1.00 92.56 84 GLU A CA 1
ATOM 622 C C . GLU A 1 84 ? -14.642 -2.502 15.492 1.00 92.56 84 GLU A C 1
ATOM 624 O O . GLU A 1 84 ? -13.975 -1.912 14.642 1.00 92.56 84 GLU A O 1
ATOM 629 N N . ARG A 1 85 ? -14.671 -3.839 15.555 1.00 90.88 85 ARG A N 1
ATOM 630 C CA . ARG A 1 85 ? -13.936 -4.694 14.618 1.00 90.88 85 ARG A CA 1
ATOM 631 C C . ARG A 1 85 ? -14.428 -4.524 13.185 1.00 90.88 85 ARG A C 1
ATOM 633 O O . ARG A 1 85 ? -13.605 -4.492 12.276 1.00 90.88 85 ARG A O 1
ATOM 640 N N . ALA A 1 86 ? -15.737 -4.427 12.974 1.00 86.56 86 ALA A N 1
ATOM 641 C CA . ALA A 1 86 ? -16.318 -4.204 11.656 1.00 86.56 86 ALA A CA 1
ATOM 642 C C . ALA A 1 86 ? -15.946 -2.820 11.104 1.00 86.56 86 ALA A C 1
ATOM 644 O O . ALA A 1 86 ? -15.641 -2.706 9.920 1.00 86.56 86 ALA A O 1
ATOM 645 N N . ALA A 1 87 ? -15.902 -1.791 11.953 1.00 85.19 87 ALA A N 1
ATOM 646 C CA . ALA A 1 87 ? -15.474 -0.445 11.577 1.00 85.19 87 ALA A CA 1
ATOM 647 C C . ALA A 1 87 ? -13.964 -0.357 11.293 1.00 85.19 87 ALA A C 1
ATOM 649 O O . ALA A 1 87 ? -13.547 0.373 10.396 1.00 85.19 87 ALA A O 1
ATOM 650 N N . ALA A 1 88 ? -13.144 -1.108 12.033 1.00 84.50 88 ALA A N 1
ATOM 651 C CA . ALA A 1 88 ? -11.696 -1.184 11.842 1.00 84.50 88 ALA A CA 1
ATOM 652 C C . ALA A 1 88 ? -11.276 -2.147 10.719 1.00 84.50 88 ALA A C 1
ATOM 654 O O . ALA A 1 88 ? -10.102 -2.178 10.337 1.00 84.50 88 ALA A O 1
ATOM 655 N N . ALA A 1 89 ? -12.201 -2.959 10.200 1.00 82.44 89 ALA A N 1
ATOM 656 C CA . ALA A 1 89 ? -11.915 -3.855 9.096 1.00 82.44 89 ALA A CA 1
ATOM 657 C C . ALA A 1 89 ? -11.495 -3.031 7.874 1.00 82.44 89 ALA A C 1
ATOM 659 O O . ALA A 1 89 ? -12.229 -2.163 7.399 1.00 82.44 89 ALA A O 1
ATOM 660 N N . LEU A 1 90 ? -10.295 -3.315 7.364 1.00 71.88 90 LEU A N 1
ATOM 661 C CA . LEU A 1 90 ? -9.797 -2.674 6.154 1.00 71.88 90 LEU A CA 1
ATOM 662 C C . LEU A 1 90 ? -10.802 -2.890 5.009 1.00 71.88 90 LEU A C 1
ATOM 664 O O . LEU A 1 90 ? -11.376 -3.982 4.897 1.00 71.88 90 LEU A O 1
ATOM 668 N N . PRO A 1 91 ? -11.000 -1.891 4.129 1.00 75.00 91 PRO A N 1
ATOM 669 C CA . PRO A 1 91 ? -11.804 -2.062 2.930 1.00 75.00 91 PRO A CA 1
ATOM 670 C C . PRO A 1 91 ? -11.380 -3.322 2.175 1.00 75.00 91 PRO A C 1
ATOM 672 O O . PRO A 1 91 ? -10.194 -3.644 2.092 1.00 75.00 91 PRO A O 1
ATOM 675 N N . ARG A 1 92 ? -12.348 -4.024 1.575 1.00 67.50 92 ARG A N 1
ATOM 676 C CA . ARG A 1 92 ? -12.121 -5.311 0.892 1.00 67.50 92 ARG A CA 1
ATOM 677 C C . ARG A 1 92 ? -11.053 -5.261 -0.214 1.00 67.50 92 ARG A C 1
ATOM 679 O O . ARG A 1 92 ? -10.544 -6.304 -0.611 1.00 67.50 92 ARG A O 1
ATOM 686 N N . PHE A 1 93 ? -10.710 -4.066 -0.688 1.00 68.50 93 PHE A N 1
ATOM 687 C CA . PHE A 1 93 ? -9.640 -3.801 -1.641 1.00 68.50 93 PHE A CA 1
ATOM 688 C C . PHE A 1 93 ? -8.623 -2.823 -1.036 1.00 68.50 93 PHE A C 1
ATOM 690 O O . PHE A 1 93 ? -8.647 -1.629 -1.321 1.00 68.50 93 PHE A O 1
ATOM 697 N N . PHE A 1 94 ? -7.724 -3.327 -0.188 1.00 72.19 94 PHE A N 1
ATOM 698 C CA . PHE A 1 94 ? -6.511 -2.593 0.171 1.00 72.19 94 PHE A CA 1
ATOM 699 C C . PHE A 1 94 ? -5.366 -3.040 -0.754 1.00 72.19 94 PHE A C 1
ATOM 701 O O . PHE A 1 94 ? -5.054 -4.236 -0.791 1.00 72.19 94 PHE A O 1
ATOM 708 N N . PRO A 1 95 ? -4.749 -2.136 -1.535 1.00 75.81 95 PRO A N 1
ATOM 709 C CA . PRO A 1 95 ? -3.642 -2.497 -2.411 1.00 75.81 95 PRO A CA 1
ATOM 710 C C . PRO A 1 95 ? -2.420 -2.928 -1.593 1.00 75.81 95 PRO A C 1
ATOM 712 O O . PRO A 1 95 ? -2.067 -2.320 -0.583 1.00 75.81 95 PRO A O 1
ATOM 715 N N . LYS A 1 96 ? -1.730 -3.975 -2.052 1.00 81.38 96 LYS A N 1
ATOM 716 C CA . LYS A 1 96 ? -0.449 -4.375 -1.464 1.00 81.38 96 LYS A CA 1
ATOM 717 C C . LYS A 1 96 ? 0.619 -3.352 -1.851 1.00 81.38 96 LYS A C 1
ATOM 719 O O . LYS A 1 96 ? 0.933 -3.218 -3.032 1.00 81.38 96 LYS A O 1
ATOM 724 N N . ILE A 1 97 ? 1.202 -2.684 -0.858 1.00 82.88 97 ILE A N 1
ATOM 725 C CA . ILE A 1 97 ? 2.339 -1.783 -1.069 1.00 82.88 97 ILE A CA 1
ATOM 726 C C . ILE A 1 97 ? 3.557 -2.634 -1.442 1.00 82.88 97 ILE A C 1
ATOM 728 O O . ILE A 1 97 ? 3.913 -3.575 -0.729 1.00 82.88 97 ILE A O 1
ATOM 732 N N . VAL A 1 98 ? 4.166 -2.327 -2.584 1.00 84.06 98 VAL A N 1
ATOM 733 C CA . VAL A 1 98 ? 5.349 -3.019 -3.103 1.00 84.06 98 VAL A CA 1
ATOM 734 C C . VAL A 1 98 ? 6.407 -2.003 -3.502 1.00 84.06 98 VAL A C 1
ATOM 736 O O . VAL A 1 98 ? 6.097 -0.987 -4.120 1.00 84.06 98 VAL A O 1
ATOM 739 N N . THR A 1 99 ? 7.660 -2.309 -3.181 1.00 88.81 99 THR A N 1
ATOM 740 C CA . THR A 1 99 ? 8.825 -1.545 -3.630 1.00 88.81 99 THR A CA 1
ATOM 741 C C . THR A 1 99 ? 9.595 -2.413 -4.606 1.00 88.81 99 THR A C 1
ATOM 743 O O . THR A 1 99 ? 10.100 -3.466 -4.222 1.00 88.81 99 THR A O 1
ATOM 746 N N . ASN A 1 100 ? 9.674 -1.980 -5.862 1.00 85.25 100 ASN A N 1
ATOM 747 C CA . ASN A 1 100 ? 10.372 -2.701 -6.920 1.00 85.25 100 ASN A CA 1
ATOM 748 C C . ASN A 1 100 ? 11.434 -1.796 -7.545 1.00 85.25 100 ASN A C 1
ATOM 750 O O . ASN A 1 100 ? 11.173 -0.623 -7.802 1.00 85.25 100 ASN A O 1
ATOM 754 N N . SER A 1 101 ? 12.602 -2.366 -7.833 1.00 88.94 101 SER A N 1
ATOM 755 C CA . SER A 1 101 ? 13.636 -1.743 -8.658 1.00 88.94 101 SER A CA 1
ATOM 756 C C . SER A 1 101 ? 13.800 -2.577 -9.922 1.00 88.94 101 SER A C 1
ATOM 758 O O . SER A 1 101 ? 13.920 -3.800 -9.843 1.00 88.94 101 SER A O 1
ATOM 760 N N . VAL A 1 102 ? 13.733 -1.932 -11.085 1.00 87.12 102 VAL A N 1
ATOM 761 C CA . VAL A 1 102 ? 13.791 -2.599 -12.389 1.00 87.12 102 VAL A CA 1
ATOM 762 C C . VAL A 1 102 ? 14.720 -1.812 -13.298 1.00 87.12 102 VAL A C 1
ATOM 764 O O . VAL A 1 102 ? 14.578 -0.600 -13.442 1.00 87.12 102 VAL A O 1
ATOM 767 N N . THR A 1 103 ? 15.655 -2.508 -13.937 1.00 88.88 103 THR A N 1
ATOM 768 C CA . THR A 1 103 ? 16.478 -1.927 -14.997 1.00 88.88 103 THR A CA 1
ATOM 769 C C . THR A 1 103 ? 15.652 -1.834 -16.273 1.00 88.88 103 THR A C 1
ATOM 771 O O . THR A 1 103 ? 15.166 -2.844 -16.778 1.00 88.88 103 THR A O 1
ATOM 774 N N . VAL A 1 104 ? 15.500 -0.620 -16.797 1.00 85.38 104 VAL A N 1
ATOM 775 C CA . VAL A 1 104 ? 14.758 -0.348 -18.033 1.00 85.38 104 VAL A CA 1
ATOM 776 C C . VAL A 1 104 ? 15.711 0.079 -19.143 1.00 85.38 104 VAL A C 1
ATOM 778 O O . VAL A 1 104 ? 16.702 0.764 -18.894 1.00 85.38 104 VAL A O 1
ATOM 781 N N . SER A 1 105 ? 15.416 -0.331 -20.376 1.00 86.88 105 SER A N 1
ATOM 782 C CA . SER A 1 105 ? 16.119 0.166 -21.559 1.00 86.88 105 SER A CA 1
ATOM 783 C C . SER A 1 105 ? 15.364 1.352 -22.149 1.00 86.88 105 SER A C 1
ATOM 785 O O . SER A 1 105 ? 14.149 1.290 -22.320 1.00 86.88 105 SER A O 1
ATOM 787 N N . LEU A 1 106 ? 16.097 2.415 -22.484 1.00 83.88 106 LEU A N 1
ATOM 788 C CA . LEU A 1 106 ? 15.571 3.602 -23.168 1.00 83.88 106 LEU A CA 1
ATOM 789 C C . LEU A 1 106 ? 15.832 3.565 -24.682 1.00 83.88 106 LEU A C 1
ATOM 791 O O . LEU A 1 106 ? 15.661 4.570 -25.370 1.00 83.88 106 LEU A O 1
ATOM 795 N N . SER A 1 107 ? 16.283 2.425 -25.216 1.00 86.62 107 SER A N 1
ATOM 796 C CA . SER A 1 107 ? 16.476 2.267 -26.655 1.00 86.62 107 SER A CA 1
ATOM 797 C C . SER A 1 107 ? 15.138 2.408 -27.398 1.00 86.62 107 SER A C 1
ATOM 799 O O . SER A 1 107 ? 14.139 1.828 -26.962 1.00 86.62 107 SER A O 1
ATOM 801 N N . PRO A 1 108 ? 15.096 3.126 -28.535 1.00 85.81 108 PRO A N 1
ATOM 802 C CA . PRO A 1 108 ? 13.894 3.208 -29.359 1.00 85.81 108 PRO A CA 1
ATOM 803 C C . PRO A 1 108 ? 13.401 1.807 -29.747 1.00 85.81 108 PRO A C 1
ATOM 805 O O . PRO A 1 108 ? 14.169 1.001 -30.267 1.00 85.81 108 PRO A O 1
ATOM 808 N N . GLY A 1 109 ? 12.130 1.507 -29.471 1.00 86.44 109 GLY A N 1
ATOM 809 C CA . GLY A 1 109 ? 11.526 0.193 -29.733 1.00 86.44 109 GLY A CA 1
ATOM 810 C C . GLY A 1 109 ? 11.633 -0.825 -28.590 1.00 86.44 109 GLY A 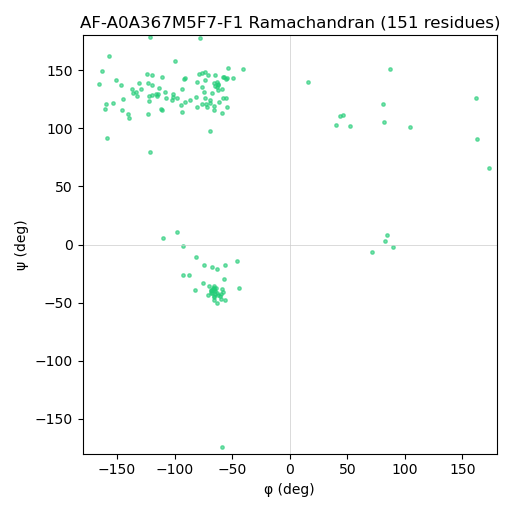C 1
ATOM 811 O O . GLY A 1 109 ? 11.080 -1.917 -28.712 1.00 86.44 109 GLY A O 1
ATOM 812 N N . ALA A 1 110 ? 12.286 -0.493 -27.470 1.00 86.31 110 ALA A N 1
ATOM 813 C CA . ALA A 1 110 ? 12.210 -1.309 -26.259 1.00 86.31 110 ALA A CA 1
ATOM 814 C C . ALA A 1 110 ? 10.777 -1.319 -25.694 1.00 86.31 110 ALA A C 1
ATOM 816 O O . ALA A 1 110 ? 10.056 -0.325 -25.777 1.00 86.31 110 ALA A O 1
ATOM 817 N N . THR A 1 111 ? 10.359 -2.446 -25.107 1.00 86.62 111 THR A N 1
ATOM 818 C CA . THR A 1 111 ? 9.045 -2.544 -24.454 1.00 86.62 111 THR A CA 1
ATOM 819 C C . THR A 1 111 ? 9.036 -1.688 -23.183 1.00 86.62 111 THR A C 1
ATOM 821 O O . THR A 1 111 ? 9.862 -1.931 -22.299 1.00 86.62 111 THR A O 1
ATOM 824 N N . PRO A 1 112 ? 8.124 -0.707 -23.054 1.00 85.38 112 PRO A N 1
ATOM 825 C CA . PRO A 1 112 ? 8.028 0.108 -21.851 1.00 85.38 112 PRO A CA 1
ATOM 826 C C . PRO A 1 112 ? 7.646 -0.732 -20.630 1.00 85.38 112 PRO A C 1
ATOM 828 O O . PRO A 1 112 ? 6.772 -1.599 -20.703 1.00 85.38 112 PRO A O 1
ATOM 831 N N . GLN A 1 113 ? 8.268 -0.444 -19.488 1.00 86.44 113 GLN A N 1
ATOM 832 C CA . GLN A 1 113 ? 7.910 -1.086 -18.228 1.00 86.44 113 GLN A CA 1
ATOM 833 C C . GLN A 1 113 ? 6.585 -0.525 -17.699 1.00 86.44 113 GLN A C 1
ATOM 835 O O . GLN A 1 113 ? 6.413 0.687 -17.588 1.00 86.44 113 GLN A O 1
ATOM 840 N N . VAL A 1 114 ? 5.660 -1.412 -17.320 1.00 86.50 114 VAL A N 1
ATOM 841 C CA . VAL A 1 114 ? 4.356 -1.026 -16.761 1.00 86.50 114 VAL A CA 1
ATOM 842 C C . VAL A 1 114 ? 4.441 -0.923 -15.242 1.00 86.50 114 VAL A C 1
ATOM 844 O O . VAL A 1 114 ? 4.735 -1.905 -14.557 1.00 86.50 114 VAL A O 1
ATOM 847 N N . VAL A 1 115 ? 4.111 0.252 -14.708 1.00 85.81 115 VAL A N 1
ATOM 848 C CA . VAL A 1 115 ? 3.939 0.479 -13.270 1.00 85.81 115 VAL A CA 1
ATOM 849 C C . VAL A 1 115 ? 2.446 0.517 -12.957 1.00 85.81 115 VAL A C 1
ATOM 851 O O . VAL A 1 115 ? 1.697 1.286 -13.553 1.00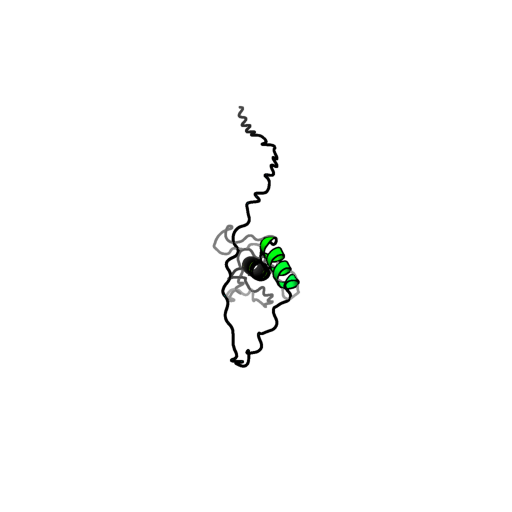 85.81 115 VAL A O 1
ATOM 854 N N . ARG A 1 116 ? 1.997 -0.334 -12.029 1.00 85.50 116 ARG A N 1
ATOM 855 C CA . ARG A 1 116 ? 0.596 -0.378 -11.594 1.00 85.50 116 ARG A CA 1
ATOM 856 C C . ARG A 1 116 ? 0.423 0.496 -10.362 1.00 85.50 116 ARG A C 1
ATOM 858 O O . ARG A 1 116 ? 0.963 0.179 -9.307 1.00 85.50 116 ARG A O 1
ATOM 865 N N . LEU A 1 117 ? -0.338 1.570 -10.521 1.00 82.50 117 LEU A N 1
ATOM 866 C CA . LEU A 1 117 ? -0.692 2.495 -9.452 1.00 82.50 117 LEU A CA 1
ATOM 867 C C . LEU A 1 117 ? -2.101 2.183 -8.939 1.00 82.50 117 LEU A C 1
ATOM 869 O O . LEU A 1 117 ? -2.911 1.583 -9.649 1.00 82.50 117 LEU A O 1
ATOM 873 N N . PHE A 1 118 ? -2.395 2.597 -7.711 1.00 82.25 118 PHE A N 1
ATOM 874 C CA . PHE A 1 118 ? -3.734 2.513 -7.136 1.00 82.25 1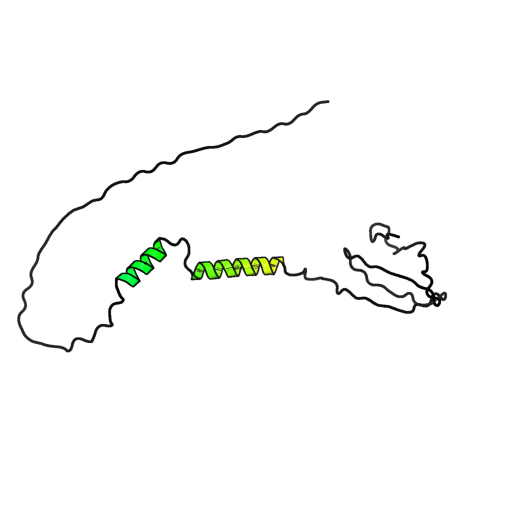18 PHE A CA 1
ATOM 875 C C . PHE A 1 118 ? -4.220 3.917 -6.777 1.00 82.25 118 PHE A C 1
ATOM 877 O O . PHE A 1 118 ? -3.455 4.723 -6.248 1.00 82.25 118 PHE A O 1
ATOM 884 N N . SER A 1 119 ? -5.485 4.217 -7.074 1.00 80.50 119 SER A N 1
ATOM 885 C CA . SER A 1 119 ? -6.051 5.546 -6.827 1.00 80.50 119 SER A CA 1
ATOM 886 C C . SER A 1 119 ? -6.103 5.858 -5.329 1.00 80.50 119 SER A C 1
ATOM 888 O O . SER A 1 119 ? -6.466 5.003 -4.522 1.00 80.50 119 SER A O 1
ATOM 890 N N . GLY A 1 120 ? -5.722 7.081 -4.956 1.00 80.19 120 GLY A N 1
ATOM 891 C CA . GLY A 1 120 ? -5.687 7.534 -3.562 1.00 80.19 120 GLY A CA 1
ATOM 892 C C . GLY A 1 120 ? -4.432 7.137 -2.775 1.00 80.19 120 GLY A C 1
ATOM 893 O O . GLY A 1 120 ? -4.347 7.465 -1.595 1.00 80.19 120 GLY A O 1
ATOM 894 N N . PHE A 1 121 ? -3.451 6.473 -3.399 1.00 82.62 121 PHE A N 1
ATOM 895 C CA . PHE A 1 121 ? -2.172 6.139 -2.767 1.00 82.62 121 PHE A CA 1
ATOM 896 C C . PHE A 1 121 ? -1.026 6.897 -3.425 1.00 82.62 121 PHE A C 1
ATOM 898 O O . PHE A 1 121 ? -0.904 6.944 -4.649 1.00 82.62 121 PHE A O 1
ATOM 905 N N . VAL A 1 122 ? -0.151 7.459 -2.595 1.00 84.75 122 VAL A N 1
ATOM 906 C CA . VAL A 1 122 ? 1.058 8.138 -3.063 1.00 84.75 122 VAL A CA 1
ATOM 907 C C . VAL A 1 122 ? 2.062 7.088 -3.526 1.00 84.75 122 VAL A C 1
ATOM 909 O O . VAL A 1 122 ? 2.401 6.173 -2.778 1.00 84.75 122 VAL A O 1
ATOM 912 N N . THR A 1 123 ? 2.542 7.222 -4.762 1.00 85.81 123 THR A N 1
ATOM 913 C CA . THR A 1 123 ? 3.627 6.397 -5.304 1.00 85.81 123 THR A CA 1
ATOM 914 C C . THR A 1 123 ? 4.785 7.294 -5.699 1.00 85.81 123 THR A C 1
ATOM 916 O O . THR A 1 123 ? 4.602 8.254 -6.442 1.00 85.81 123 THR A O 1
ATOM 919 N N . THR A 1 124 ? 5.980 6.961 -5.223 1.00 88.38 124 THR A N 1
ATOM 920 C CA . THR A 1 124 ? 7.209 7.672 -5.573 1.00 88.38 124 THR A CA 1
ATOM 921 C C . THR A 1 124 ? 7.976 6.868 -6.612 1.00 88.38 124 THR A C 1
ATOM 923 O O . THR A 1 124 ? 8.263 5.689 -6.404 1.00 88.38 124 THR A O 1
ATOM 926 N N . LEU A 1 125 ? 8.319 7.512 -7.726 1.00 86.38 125 LEU A N 1
ATOM 927 C CA . LEU A 1 125 ? 9.153 6.941 -8.777 1.00 86.38 125 LEU A CA 1
ATOM 928 C C . LEU A 1 125 ? 10.440 7.749 -8.873 1.00 86.38 125 LEU A C 1
ATOM 930 O O . LEU A 1 125 ? 10.404 8.971 -8.975 1.00 86.38 125 LEU A O 1
ATOM 934 N N . MET A 1 126 ? 11.571 7.052 -8.852 1.00 88.00 126 MET A N 1
ATOM 935 C CA . MET A 1 126 ? 12.884 7.645 -9.055 1.00 88.00 126 MET A CA 1
ATOM 936 C C . MET A 1 126 ? 13.535 6.953 -10.243 1.00 88.00 126 MET A C 1
ATOM 938 O O . MET A 1 126 ? 13.681 5.731 -10.252 1.00 88.00 126 MET A O 1
ATOM 942 N N . VAL A 1 127 ? 13.912 7.741 -11.244 1.00 87.31 127 VAL A N 1
ATOM 943 C CA . VAL A 1 127 ? 14.618 7.251 -12.425 1.00 87.31 127 VAL A CA 1
ATOM 944 C C . VAL A 1 127 ? 16.062 7.715 -12.325 1.00 87.31 127 VAL A C 1
ATOM 946 O O . VAL A 1 127 ? 16.325 8.904 -12.158 1.00 87.31 127 VAL A O 1
ATOM 949 N N . VAL A 1 128 ? 16.992 6.771 -12.422 1.00 89.94 128 VAL A N 1
ATOM 950 C CA . VAL A 1 128 ? 18.433 7.029 -12.381 1.00 89.94 128 VAL A CA 1
ATOM 951 C C . VAL A 1 128 ? 19.092 6.471 -13.634 1.00 89.94 128 VAL A C 1
ATOM 953 O O . VAL A 1 128 ? 18.642 5.461 -14.181 1.00 89.94 128 VAL A O 1
ATOM 956 N N . ASP A 1 129 ? 20.138 7.143 -14.105 1.00 90.06 129 ASP A N 1
ATOM 957 C CA . ASP A 1 129 ? 20.994 6.615 -15.163 1.00 90.06 129 ASP A CA 1
ATOM 958 C C . ASP A 1 129 ? 21.987 5.565 -14.617 1.00 90.06 129 ASP A C 1
ATOM 960 O O . ASP A 1 129 ? 22.048 5.280 -13.420 1.00 90.06 129 ASP A O 1
ATOM 964 N N . GLN A 1 130 ? 22.784 4.977 -15.511 1.00 84.50 130 GLN A N 1
ATOM 965 C CA . GLN A 1 130 ? 23.807 3.981 -15.154 1.00 84.50 130 GLN A CA 1
ATOM 966 C C . GLN A 1 130 ? 24.917 4.539 -14.242 1.00 84.50 130 GLN A C 1
ATOM 968 O O . GLN A 1 130 ? 25.603 3.770 -13.575 1.00 84.50 130 GLN A O 1
ATOM 973 N N . ALA A 1 131 ? 25.108 5.859 -14.217 1.00 87.88 131 ALA A N 1
ATOM 974 C CA . ALA A 1 131 ? 26.086 6.544 -13.379 1.00 87.88 131 ALA A CA 1
ATOM 975 C C . ALA A 1 131 ? 25.495 7.003 -12.030 1.00 87.88 131 ALA A C 1
ATOM 977 O O . ALA A 1 131 ? 26.222 7.548 -11.201 1.00 87.88 131 ALA A O 1
ATOM 978 N N . GLY A 1 132 ? 24.200 6.766 -11.788 1.00 85.75 132 GLY A N 1
ATOM 979 C CA . GLY A 1 132 ? 23.497 7.161 -10.569 1.00 85.75 132 GLY A CA 1
ATOM 980 C C . GLY A 1 132 ? 22.984 8.602 -10.577 1.00 85.75 132 GLY A C 1
ATOM 981 O O . GLY A 1 132 ? 22.490 9.069 -9.550 1.00 85.75 132 GLY A O 1
ATOM 982 N N . ASN A 1 133 ? 23.060 9.312 -11.705 1.00 90.38 133 ASN A N 1
ATOM 983 C CA . ASN A 1 133 ? 22.482 10.647 -11.803 1.00 90.38 133 ASN A CA 1
ATOM 984 C C . ASN A 1 133 ? 20.955 10.539 -11.933 1.00 90.38 133 ASN A C 1
ATOM 986 O O . ASN A 1 133 ? 20.461 9.726 -12.725 1.00 90.38 133 ASN A O 1
ATOM 990 N N . PRO A 1 134 ? 20.188 11.364 -11.202 1.00 87.56 134 PRO A N 1
ATOM 991 C CA . PRO A 1 134 ? 18.742 11.395 -11.347 1.00 87.56 134 PRO A CA 1
ATOM 992 C C . PRO A 1 134 ? 18.364 11.950 -12.723 1.00 87.56 134 PRO A C 1
ATOM 994 O O . PRO A 1 134 ? 18.829 13.015 -13.135 1.00 87.56 134 PRO A O 1
ATOM 997 N N . LEU A 1 135 ? 17.490 11.239 -13.432 1.00 85.06 135 LEU A N 1
ATOM 998 C CA . LEU A 1 135 ? 16.926 11.714 -14.690 1.00 85.06 135 LEU A CA 1
ATOM 999 C C . LEU A 1 135 ? 15.687 12.570 -14.411 1.00 85.06 135 LEU A C 1
ATOM 1001 O O . LEU A 1 135 ? 14.736 12.120 -13.774 1.00 85.06 135 LEU A O 1
ATOM 1005 N N . ILE A 1 136 ? 15.691 13.806 -14.922 1.00 81.44 136 ILE A N 1
ATOM 1006 C CA . ILE A 1 136 ? 14.543 14.713 -14.824 1.00 81.44 136 ILE A CA 1
ATOM 1007 C C . ILE A 1 136 ? 13.447 14.235 -15.774 1.00 81.44 136 ILE A C 1
ATOM 1009 O O . ILE A 1 136 ? 13.629 14.189 -16.995 1.00 81.44 136 ILE A O 1
ATOM 1013 N N . VAL A 1 137 ? 12.281 13.933 -15.217 1.00 81.62 137 VAL A N 1
ATOM 1014 C CA . VAL A 1 137 ? 11.081 13.639 -15.995 1.00 81.62 137 VAL A CA 1
ATOM 1015 C C . VAL A 1 137 ? 10.472 14.974 -16.434 1.00 81.62 137 VAL A C 1
ATOM 1017 O O . VAL A 1 137 ? 10.141 15.815 -15.608 1.00 81.62 137 VAL A O 1
ATOM 1020 N N . LYS A 1 138 ? 10.379 15.205 -17.749 1.00 79.75 138 LYS A N 1
ATOM 1021 C CA . LYS A 1 138 ? 9.896 16.485 -18.305 1.00 79.75 138 LYS A CA 1
ATOM 1022 C C . LYS A 1 138 ? 8.376 16.585 -18.355 1.00 79.75 138 LYS A C 1
ATOM 1024 O O . LYS A 1 138 ? 7.816 17.654 -18.152 1.00 79.75 138 LYS A O 1
ATOM 1029 N N . THR A 1 139 ? 7.729 15.480 -18.693 1.00 77.19 139 THR A N 1
ATOM 1030 C CA . THR A 1 139 ? 6.288 15.389 -18.922 1.00 77.19 139 THR A CA 1
ATOM 1031 C C . THR A 1 139 ? 5.844 13.982 -18.565 1.00 77.19 139 THR A C 1
ATOM 1033 O O . THR A 1 139 ? 6.551 13.022 -18.880 1.00 77.19 139 THR A O 1
ATOM 1036 N N . VAL A 1 140 ? 4.674 13.851 -17.951 1.00 77.44 140 VAL A N 1
ATOM 1037 C CA . VAL A 1 140 ? 4.000 12.563 -17.775 1.00 77.44 140 VAL A CA 1
ATOM 1038 C C . VAL A 1 140 ? 2.636 12.687 -18.426 1.00 77.44 140 VAL A C 1
ATOM 1040 O O . VAL A 1 140 ? 1.912 13.634 -18.142 1.00 77.44 140 VAL A O 1
ATOM 1043 N N . ASP A 1 141 ? 2.310 11.749 -19.305 1.00 74.12 141 ASP A N 1
ATOM 1044 C CA . ASP A 1 141 ? 1.013 11.665 -19.965 1.00 74.12 141 ASP A CA 1
ATOM 1045 C C . ASP A 1 141 ? 0.570 10.199 -19.962 1.00 74.12 141 ASP A C 1
ATOM 1047 O O . ASP A 1 141 ? 1.368 9.300 -20.239 1.00 74.12 141 ASP A O 1
ATOM 1051 N N . VAL A 1 142 ? -0.687 9.954 -19.600 1.00 67.44 142 VAL A N 1
ATOM 1052 C CA . VAL A 1 142 ? -1.305 8.616 -19.578 1.00 67.44 142 VAL A CA 1
ATOM 1053 C C . VAL A 1 142 ? -2.359 8.488 -20.690 1.00 67.44 142 VAL A C 1
ATOM 1055 O O . VAL A 1 142 ? -3.039 7.472 -20.800 1.00 67.44 142 VAL A O 1
ATOM 1058 N N . GLY A 1 143 ? -2.503 9.492 -21.562 1.00 64.25 143 GLY A N 1
ATOM 1059 C CA . GLY A 1 143 ? -3.483 9.501 -22.653 1.00 64.25 143 GLY A CA 1
ATOM 1060 C C . GLY A 1 143 ? -4.937 9.672 -22.186 1.00 64.25 143 GLY A C 1
ATOM 1061 O O . GLY A 1 143 ? -5.829 9.851 -23.011 1.00 64.25 143 GLY A O 1
ATOM 1062 N N . GLY A 1 144 ? -5.182 9.654 -20.873 1.00 56.75 144 GLY A N 1
ATOM 1063 C CA . GLY A 1 144 ? -6.373 10.172 -20.207 1.00 56.75 144 GLY A CA 1
ATOM 1064 C C . GLY A 1 144 ? -5.938 11.391 -19.400 1.00 56.75 144 GLY A C 1
ATOM 1065 O O . GLY A 1 144 ? -5.054 11.261 -18.563 1.00 56.75 144 GLY A O 1
ATOM 1066 N N . GLY A 1 145 ? -6.448 12.578 -19.741 1.00 57.50 145 GLY A N 1
ATOM 1067 C CA . GLY A 1 145 ? -5.894 13.865 -19.286 1.00 57.50 145 GLY A CA 1
ATOM 1068 C C . GLY A 1 145 ? -5.846 14.087 -17.765 1.00 57.50 145 GLY A C 1
ATOM 1069 O O . GLY A 1 145 ? -6.223 13.223 -16.980 1.00 57.50 145 GLY A O 1
ATOM 1070 N N . ASP A 1 146 ? -5.448 15.296 -17.358 1.00 61.22 146 ASP A N 1
ATOM 1071 C CA . ASP A 1 146 ? -5.065 15.732 -15.992 1.00 61.22 146 ASP A CA 1
ATOM 1072 C C . ASP A 1 146 ? -5.970 15.315 -14.809 1.00 61.22 146 ASP A C 1
ATOM 1074 O O . ASP A 1 146 ? -5.576 15.413 -13.649 1.00 61.22 146 ASP A O 1
ATOM 1078 N N . LYS A 1 147 ? -7.190 14.845 -15.074 1.00 61.78 147 LYS A N 1
ATOM 1079 C CA . LYS A 1 147 ? -8.145 14.329 -14.082 1.00 61.78 147 LYS A CA 1
ATOM 1080 C C . LYS A 1 147 ? -7.807 12.934 -13.534 1.00 61.78 147 LYS A C 1
ATOM 1082 O O . LYS A 1 147 ? -8.383 12.549 -12.520 1.00 61.78 147 LYS A O 1
ATOM 1087 N N . ASP A 1 148 ? -6.945 12.165 -14.203 1.00 65.38 148 ASP A N 1
ATOM 1088 C CA . ASP A 1 148 ? -6.737 10.747 -13.873 1.00 65.38 148 ASP A CA 1
ATOM 1089 C C . ASP A 1 148 ? -5.581 10.521 -12.874 1.00 65.38 148 ASP A C 1
ATOM 1091 O O . ASP A 1 148 ? -5.616 9.557 -12.107 1.00 65.38 148 ASP A O 1
ATOM 1095 N N . PHE A 1 149 ? -4.588 11.418 -12.819 1.00 69.44 149 PHE A N 1
ATOM 1096 C CA . PHE A 1 149 ? -3.530 11.439 -11.799 1.00 69.44 149 PHE A CA 1
ATOM 1097 C C . PHE A 1 149 ? -2.810 12.802 -11.781 1.00 69.44 149 PHE A C 1
ATOM 1099 O O . PHE A 1 149 ? -2.689 13.461 -12.810 1.00 69.44 149 PHE A O 1
ATOM 1106 N N . THR A 1 150 ? -2.311 13.226 -10.616 1.00 73.44 150 THR A N 1
ATOM 1107 C CA . THR A 1 150 ? -1.539 14.473 -10.457 1.00 73.44 150 THR A CA 1
ATOM 1108 C C . THR A 1 150 ? -0.069 14.154 -10.215 1.00 73.44 150 THR A C 1
ATOM 1110 O O . THR A 1 150 ? 0.252 13.346 -9.345 1.00 73.44 150 THR A O 1
ATOM 1113 N N . VAL A 1 151 ? 0.824 14.814 -10.955 1.00 73.38 151 VAL A N 1
ATOM 1114 C CA . VAL A 1 151 ? 2.276 14.723 -10.753 1.00 73.38 151 VAL A CA 1
ATOM 1115 C C . VAL A 1 151 ? 2.767 15.952 -10.005 1.00 73.38 151 VAL A C 1
ATOM 1117 O O . VAL A 1 151 ? 2.477 17.082 -10.393 1.00 73.38 151 VAL A O 1
ATOM 1120 N N . THR A 1 152 ? 3.532 15.718 -8.945 1.00 77.94 152 THR A N 1
ATOM 1121 C CA . THR A 1 152 ? 4.241 16.750 -8.185 1.00 77.94 152 THR A CA 1
ATOM 1122 C C . THR A 1 152 ? 5.740 16.529 -8.343 1.00 77.94 152 THR A C 1
ATOM 1124 O O . THR A 1 152 ? 6.199 15.400 -8.157 1.00 77.94 152 THR A O 1
ATOM 1127 N N . TRP A 1 153 ? 6.469 17.586 -8.701 1.00 74.06 153 TRP A N 1
ATOM 1128 C CA . TRP A 1 153 ? 7.921 17.581 -8.896 1.00 74.06 153 TRP A CA 1
ATOM 1129 C C . TRP A 1 153 ? 8.667 17.961 -7.621 1.00 74.06 153 TRP A C 1
ATOM 1131 O O . TRP A 1 153 ? 8.158 18.851 -6.900 1.00 74.06 153 TRP A O 1
#

pLDDT: mean 70.23, std 19.83, range [31.06, 96.5]

InterPro domains:
  IPR022073 Putative outer membrane core complex of type IVb secretion [PF12293] (67-153)

Radius of gyration: 41.81 Å; Cα contacts (8 Å, |Δi|>4): 19; chains: 1; bounding box: 86×90×96 Å

Secondary structure (DSSP, 8-state):
----------------------------------------------PPPPPPHHHHHHHHHHHHH-SS-HHHHHHHHHHHHHHHHHHHSPPS-PPPP---------STTPPPPPP---TT-------B-TTSPBPPP-----SS-TTS-----

Organism: Pseudomonas aeruginosa (NCBI:txid287)

Mean predicted aligned error: 20.68 Å